Protein AF-A0AAV6CNZ2-F1 (afdb_monomer)

Secondary structure (DSSP, 8-state):
--SS-EEEEEEETTEEEEEEEEEES-EEETTEEE-SEEEEE-----SS-S----HHHHTTEEEEEETTTTEEEEEE-

Nearest PDB structures (foldseek):
  1hvc-assembly1_A  TM=8.427E-01  e=1.650E+00  Human immunodeficiency virus 1
  4rvi-assembly2_D  TM=8.297E-01  e=1.227E+00  Human immunodeficiency virus 1
  2mip-assembly2_C  TM=7.069E-01  e=9.124E-01  Human immunodeficiency virus 2
  1b5f-assembly1_B  TM=4.342E-01  e=2.959E-01  Cynara cardunculus
  4qj7-assembly1_A  TM=7.487E-01  e=1.466E+00  HIV-1 M:B_ARV2/SF2

Foldseek 3Di:
DPPPKDWDWDADPVGIDIWIWDFDAWDDDPNDIDDDDTDTDDDDPPVDDPDDDDCSRQVQFDWDDDVVVRDIDTHGD

Solvent-accessible surface area (backbone atoms only — not comparable to full-atom values): 5155 Å² total; per-residue (Å²): 131,88,83,74,55,45,79,50,72,47,80,58,98,90,48,74,46,74,28,39,33,33,80,35,71,62,52,74,57,92,92,45,77,48,63,74,46,76,45,74,48,59,94,69,93,55,92,81,64,100,74,82,88,51,63,91,63,50,70,61,33,49,77,44,78,42,78,87,81,72,44,74,49,77,39,83,109

Radius of gyration: 14.47 Å; Cα contacts (8 Å, |Δi|>4): 95; chains: 1; bounding box: 32×21×41 Å

pLDDT: mean 85.18, std 9.92, range [52.91, 95.75]

Sequence (77 aa):
GVRDSLRGSVKGATGTANVLFVPVQSIEVGTARSGPLRVAAHDIEFGTGDGLLGRDFLDQFTVNIDSTAGVVTLSPR

Structure (mmCIF, N/CA/C/O backbone):
data_AF-A0AAV6CNZ2-F1
#
_entry.id   AF-A0AAV6CNZ2-F1
#
loop_
_atom_site.group_PDB
_atom_site.id
_atom_site.type_symbol
_atom_site.label_atom_id
_atom_site.label_alt_id
_atom_site.label_comp_id
_atom_site.label_asym_id
_atom_site.label_entity_id
_atom_site.label_seq_id
_atom_site.pdbx_PDB_ins_code
_atom_site.Cartn_x
_atom_site.Cartn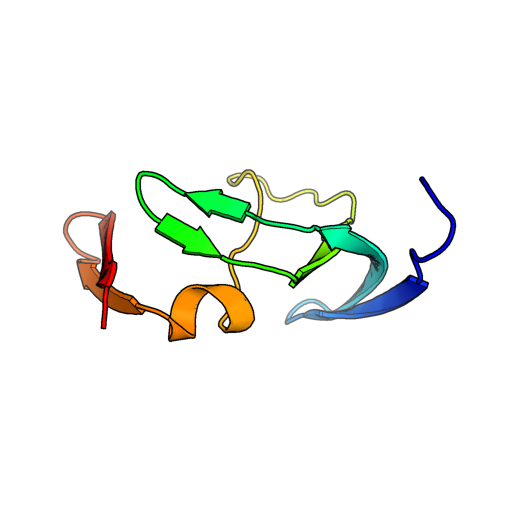_y
_atom_site.Cartn_z
_atom_site.occupancy
_atom_site.B_iso_or_equiv
_atom_site.auth_seq_id
_atom_site.auth_comp_id
_atom_site.auth_asym_id
_atom_site.auth_atom_id
_atom_site.pdbx_PDB_model_num
ATOM 1 N N . GLY A 1 1 ? -9.364 1.455 -22.002 1.00 53.75 1 GLY A N 1
ATOM 2 C CA . GLY A 1 1 ? -8.222 0.630 -21.563 1.00 53.75 1 GLY A CA 1
ATOM 3 C C . GLY A 1 1 ? -6.951 1.128 -22.225 1.00 53.75 1 GLY A C 1
ATOM 4 O O . GLY A 1 1 ? -7.030 1.547 -23.371 1.00 53.75 1 GLY A O 1
ATOM 5 N N . VAL A 1 2 ? -5.825 1.152 -21.500 1.00 52.91 2 VAL A N 1
ATOM 6 C CA . VAL A 1 2 ? -4.460 1.518 -21.973 1.00 52.91 2 VAL A CA 1
ATOM 7 C C . VAL A 1 2 ? -4.255 2.976 -22.445 1.00 52.91 2 VAL A C 1
ATOM 9 O O . VAL A 1 2 ? -3.184 3.329 -22.914 1.00 52.91 2 VAL A O 1
ATOM 12 N N . ARG A 1 3 ? -5.234 3.880 -22.310 1.00 54.94 3 ARG A N 1
ATOM 13 C CA . ARG A 1 3 ? -5.078 5.277 -22.782 1.00 54.94 3 ARG A CA 1
ATOM 14 C C . ARG A 1 3 ? -4.497 6.257 -21.761 1.00 54.94 3 ARG A C 1
ATOM 16 O O . ARG A 1 3 ? -4.214 7.383 -22.137 1.00 54.94 3 ARG A O 1
ATOM 23 N N . ASP A 1 4 ? -4.300 5.825 -20.517 1.00 69.25 4 ASP A N 1
ATOM 24 C CA . ASP A 1 4 ? -3.945 6.728 -19.410 1.00 69.25 4 ASP A CA 1
ATOM 25 C C . ASP A 1 4 ? -2.872 6.145 -18.469 1.00 69.25 4 ASP A C 1
ATOM 27 O O . ASP A 1 4 ? -2.636 6.633 -17.365 1.00 69.25 4 ASP A O 1
ATOM 31 N N . SER A 1 5 ? -2.232 5.050 -18.891 1.00 77.12 5 SER A N 1
ATOM 32 C CA . SER A 1 5 ? -1.130 4.433 -18.157 1.00 77.12 5 SER A CA 1
ATOM 33 C C . SER A 1 5 ? 0.197 5.100 -18.515 1.00 77.12 5 SER A C 1
ATOM 35 O O . SER A 1 5 ? 0.536 5.199 -19.696 1.00 77.12 5 SER A O 1
ATOM 37 N N . LEU A 1 6 ? 0.960 5.516 -17.505 1.00 90.44 6 LEU A N 1
ATOM 38 C CA . LEU A 1 6 ? 2.204 6.268 -17.665 1.00 90.44 6 LEU A CA 1
ATOM 39 C C . LEU A 1 6 ? 3.409 5.391 -17.313 1.00 90.44 6 LEU A C 1
ATOM 41 O O . LEU A 1 6 ? 3.437 4.765 -16.257 1.00 90.44 6 LEU A O 1
ATOM 45 N N . ARG A 1 7 ? 4.434 5.369 -18.169 1.00 92.12 7 ARG A N 1
ATOM 46 C CA . ARG A 1 7 ? 5.729 4.769 -17.815 1.00 92.12 7 ARG A CA 1
ATOM 47 C C . ARG A 1 7 ? 6.494 5.714 -16.894 1.00 92.12 7 ARG A C 1
ATOM 49 O O . ARG A 1 7 ? 6.553 6.910 -17.161 1.00 92.12 7 ARG A O 1
ATOM 56 N N . GLY A 1 8 ? 7.112 5.178 -15.851 1.00 92.06 8 GLY A N 1
ATOM 57 C CA . GLY A 1 8 ? 7.959 5.959 -14.957 1.00 92.06 8 GLY A CA 1
ATOM 58 C C . GLY A 1 8 ? 8.915 5.079 -14.168 1.00 92.06 8 GLY A C 1
ATOM 59 O O . GLY A 1 8 ? 9.127 3.916 -14.512 1.00 92.06 8 GLY A O 1
ATOM 60 N N . SER A 1 9 ? 9.488 5.638 -13.108 1.00 91.62 9 SER A N 1
ATOM 61 C CA . SER A 1 9 ? 10.392 4.917 -12.221 1.00 91.62 9 SER A CA 1
ATOM 62 C C . SER A 1 9 ? 10.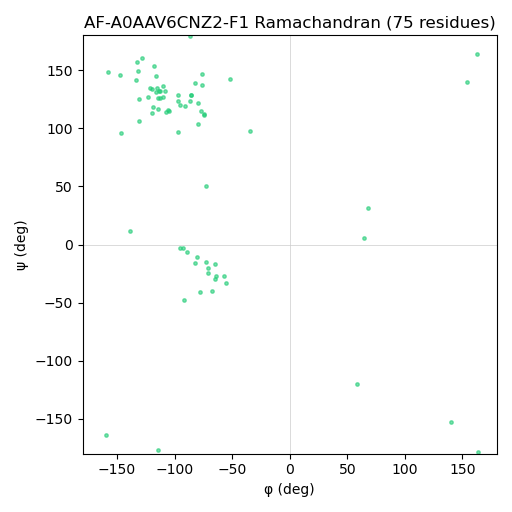029 5.120 -10.753 1.00 91.62 9 SER A C 1
ATOM 64 O O . SER A 1 9 ? 9.494 6.157 -10.360 1.00 91.62 9 SER A O 1
ATOM 66 N N . VAL A 1 10 ? 10.307 4.101 -9.943 1.00 89.31 10 VAL A N 1
ATOM 67 C CA . VAL A 1 10 ? 10.129 4.100 -8.489 1.00 89.31 10 VAL A CA 1
ATOM 68 C C . VAL A 1 10 ? 11.485 3.862 -7.847 1.00 89.31 10 VAL A C 1
ATOM 70 O O . VAL A 1 10 ? 12.222 2.969 -8.259 1.00 89.31 10 VAL A O 1
ATOM 73 N N . LYS A 1 11 ? 11.814 4.660 -6.832 1.00 91.50 11 LYS A N 1
ATOM 74 C CA . LYS A 1 11 ? 13.032 4.506 -6.035 1.00 91.50 11 LYS A CA 1
ATOM 75 C C . LYS A 1 11 ? 12.713 3.733 -4.757 1.00 91.50 11 LYS A C 1
ATOM 77 O O . LYS A 1 11 ? 11.867 4.162 -3.978 1.00 91.50 11 LYS A O 1
ATOM 82 N N . GLY A 1 12 ? 13.412 2.626 -4.544 1.00 87.12 12 GLY A N 1
ATOM 83 C CA . GLY A 1 12 ? 13.385 1.825 -3.325 1.00 87.12 12 GLY A CA 1
ATOM 84 C C . GLY A 1 12 ? 14.732 1.835 -2.601 1.00 87.12 12 GLY A C 1
ATOM 85 O O . GLY A 1 12 ? 15.683 2.501 -3.015 1.00 87.12 12 GLY A O 1
ATOM 86 N N . ALA A 1 13 ? 14.820 1.069 -1.514 1.00 86.75 13 ALA A N 1
ATOM 87 C CA . ALA A 1 13 ? 16.051 0.940 -0.730 1.00 86.75 13 ALA A CA 1
ATOM 88 C C . ALA A 1 13 ? 17.196 0.271 -1.515 1.00 86.75 13 ALA A C 1
ATOM 90 O O . ALA A 1 13 ? 18.362 0.572 -1.282 1.00 86.75 13 ALA A O 1
ATOM 91 N N . THR A 1 14 ? 16.865 -0.611 -2.459 1.00 84.19 14 THR A N 1
ATOM 92 C CA . THR A 1 14 ? 17.824 -1.399 -3.248 1.00 84.19 14 THR A CA 1
ATOM 93 C C . THR A 1 14 ? 18.177 -0.772 -4.598 1.00 84.19 14 THR A C 1
ATOM 95 O O . THR A 1 14 ? 19.012 -1.311 -5.318 1.00 84.19 14 THR A O 1
ATOM 98 N N . GLY A 1 15 ? 17.570 0.363 -4.960 1.00 88.31 15 GLY A N 1
ATOM 99 C CA . GLY A 1 15 ? 17.798 1.017 -6.247 1.00 88.31 15 GLY A CA 1
ATOM 100 C C . GLY A 1 15 ? 16.524 1.591 -6.855 1.00 88.31 15 GLY A C 1
ATOM 101 O O . GLY A 1 15 ? 15.589 1.959 -6.146 1.00 88.31 15 GLY A O 1
ATOM 102 N N . THR A 1 16 ? 16.496 1.684 -8.181 1.00 91.31 16 THR A N 1
ATOM 103 C CA . THR A 1 16 ? 15.378 2.251 -8.941 1.00 91.31 1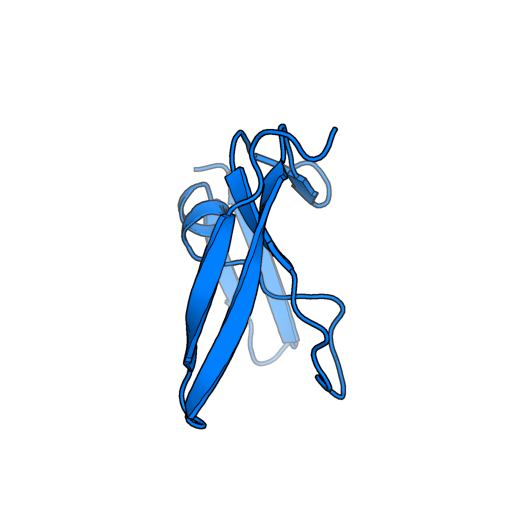6 THR A CA 1
ATOM 104 C C .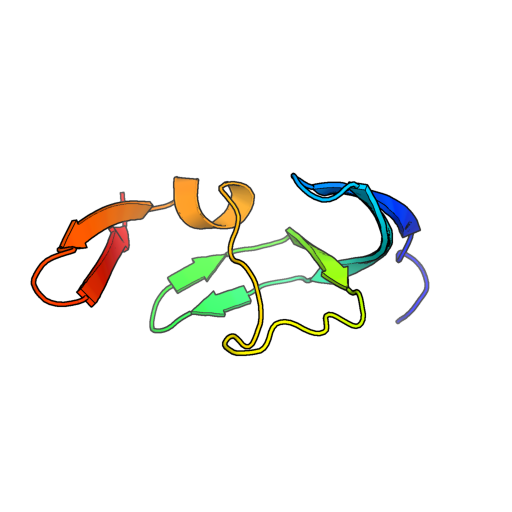 THR A 1 16 ? 14.831 1.205 -9.906 1.00 91.31 16 THR A C 1
ATOM 106 O O . THR A 1 16 ? 15.606 0.560 -10.607 1.00 91.31 16 THR A O 1
ATOM 109 N N . ALA A 1 17 ? 13.507 1.072 -9.976 1.00 87.50 17 ALA A N 1
ATOM 110 C CA . ALA A 1 17 ? 12.808 0.166 -10.883 1.00 87.50 17 ALA A CA 1
ATOM 111 C C . ALA A 1 17 ? 11.941 0.946 -11.878 1.00 87.50 17 ALA A C 1
ATOM 113 O O . ALA A 1 17 ? 11.365 1.978 -11.532 1.00 87.50 17 ALA A O 1
ATOM 114 N N . ASN A 1 18 ? 11.831 0.446 -13.111 1.00 91.31 18 ASN A N 1
ATOM 115 C CA . ASN A 1 18 ? 10.919 0.993 -14.116 1.00 91.31 18 ASN A CA 1
ATOM 116 C C . ASN A 1 18 ? 9.532 0.377 -13.942 1.00 91.31 18 ASN A C 1
ATOM 118 O O . ASN A 1 18 ? 9.400 -0.842 -13.944 1.00 91.31 18 ASN A O 1
ATOM 122 N N . VAL A 1 19 ? 8.495 1.202 -13.856 1.00 92.00 19 VAL A N 1
ATOM 123 C CA . VAL A 1 19 ? 7.126 0.749 -13.586 1.00 92.00 19 VAL A CA 1
ATOM 124 C C . VAL A 1 19 ? 6.145 1.301 -14.616 1.00 92.00 19 VAL A C 1
ATOM 126 O O . VAL A 1 19 ? 6.411 2.303 -15.293 1.00 92.00 19 VAL A O 1
ATOM 129 N N . LEU A 1 20 ? 4.983 0.662 -14.711 1.00 93.50 20 LEU A N 1
ATOM 130 C CA . LEU A 1 20 ? 3.823 1.200 -15.405 1.00 93.50 20 LEU A CA 1
ATOM 131 C C . LEU A 1 20 ? 2.802 1.678 -14.371 1.00 93.50 20 LEU A C 1
ATOM 133 O O . LEU A 1 20 ? 2.237 0.875 -13.639 1.00 93.50 20 LEU A O 1
ATOM 137 N N . PHE A 1 21 ? 2.535 2.978 -14.319 1.00 91.81 21 PHE A N 1
ATOM 138 C CA . PHE A 1 21 ? 1.465 3.527 -13.494 1.00 91.81 21 PHE A CA 1
ATOM 139 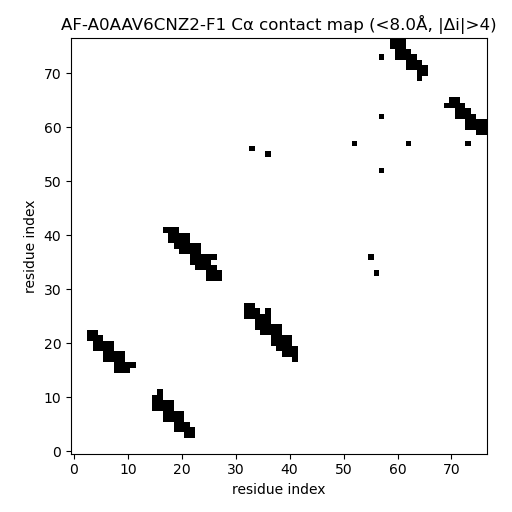C C . PHE A 1 21 ? 0.124 3.335 -14.193 1.00 91.81 21 PHE A C 1
ATOM 141 O O . PHE A 1 21 ? -0.070 3.829 -15.303 1.00 91.81 21 PHE A O 1
ATOM 148 N N . VAL A 1 22 ? -0.805 2.641 -13.542 1.00 92.44 22 VAL A N 1
ATOM 149 C CA . VAL A 1 22 ? -2.099 2.257 -14.109 1.00 92.44 22 VAL A CA 1
ATOM 150 C C . VAL A 1 22 ? -3.258 2.912 -13.354 1.00 92.44 22 VAL A C 1
ATOM 152 O O . VAL A 1 22 ? -3.341 2.817 -12.128 1.00 92.44 22 VAL A O 1
ATOM 155 N N . PRO A 1 23 ? -4.185 3.511 -14.121 1.00 91.44 23 PRO A N 1
ATOM 156 C CA . PRO A 1 23 ? -5.565 3.783 -13.790 1.00 91.44 23 PRO A CA 1
ATOM 157 C C . PRO A 1 23 ? -6.335 2.806 -12.914 1.00 91.44 23 PRO A C 1
ATOM 159 O O . PRO A 1 23 ? -6.862 1.873 -13.518 1.00 91.44 23 PRO A O 1
ATOM 162 N N . VAL A 1 24 ? -6.506 2.973 -11.601 1.00 91.00 24 VAL A N 1
ATOM 163 C CA . VAL A 1 24 ? -7.426 2.099 -10.847 1.00 91.00 24 VAL A CA 1
ATOM 164 C C . VAL A 1 24 ? -8.546 2.918 -10.224 1.00 91.00 24 VAL A C 1
ATOM 166 O O . VAL A 1 24 ? -8.322 3.815 -9.418 1.00 91.00 24 VAL A O 1
ATOM 169 N N . GLN A 1 25 ? -9.781 2.614 -10.627 1.00 90.88 25 GLN A N 1
ATOM 170 C CA . GLN A 1 25 ? -10.965 3.342 -10.163 1.00 90.88 25 GLN A CA 1
ATOM 171 C C . GLN A 1 25 ? -11.230 3.105 -8.682 1.00 90.88 25 GLN A C 1
ATOM 173 O O . GLN A 1 25 ? -11.587 4.036 -7.968 1.00 90.88 25 GLN A O 1
ATOM 178 N N . SER A 1 26 ? -11.040 1.871 -8.221 1.00 90.25 26 SER A N 1
ATOM 179 C CA . SER A 1 26 ? -11.091 1.556 -6.807 1.00 90.25 26 SER A CA 1
ATOM 180 C C . SER A 1 26 ? -10.339 0.267 -6.484 1.00 90.25 26 SER A C 1
ATOM 182 O O . SER A 1 26 ? -10.282 -0.639 -7.314 1.00 90.25 26 SER A O 1
ATOM 184 N N . ILE A 1 27 ? -9.768 0.212 -5.285 1.00 88.31 27 ILE A N 1
ATOM 185 C CA . ILE A 1 27 ? -9.189 -0.962 -4.641 1.00 88.31 27 ILE A CA 1
ATOM 186 C C . ILE A 1 27 ? -10.062 -1.298 -3.433 1.00 88.31 27 ILE A C 1
ATOM 188 O O . ILE A 1 27 ? -10.385 -0.417 -2.631 1.00 88.31 27 ILE A O 1
ATOM 192 N N . GLU A 1 28 ? -10.418 -2.573 -3.308 1.00 88.38 28 GLU A N 1
ATOM 193 C CA . GLU A 1 28 ? -11.207 -3.107 -2.201 1.00 88.38 28 GLU A CA 1
ATOM 194 C C . GLU A 1 28 ? -10.348 -4.085 -1.386 1.00 88.38 28 GLU A C 1
ATOM 196 O O . GLU A 1 28 ? -9.752 -5.005 -1.944 1.00 88.38 28 GLU A O 1
ATOM 201 N N . VAL A 1 29 ? -10.248 -3.862 -0.072 1.00 83.00 29 VAL A N 1
ATOM 202 C CA . VAL A 1 29 ? -9.469 -4.690 0.866 1.00 83.00 29 VAL A CA 1
ATOM 203 C C . VAL A 1 29 ? -10.354 -5.024 2.061 1.00 83.00 29 VAL A C 1
ATOM 205 O O . VAL A 1 29 ? -10.641 -4.169 2.897 1.00 83.00 29 VAL A O 1
ATOM 208 N N . GLY A 1 30 ? -10.828 -6.266 2.146 1.00 82.00 30 GLY A N 1
ATOM 209 C CA . GLY A 1 30 ? -11.861 -6.621 3.122 1.00 82.00 30 GLY A CA 1
ATOM 210 C C . GLY A 1 30 ? -13.119 -5.772 2.904 1.00 82.00 30 GLY A C 1
ATOM 211 O O . GLY A 1 30 ? -13.706 -5.808 1.829 1.00 82.00 30 GLY A O 1
ATOM 212 N N . THR A 1 31 ? -13.522 -4.990 3.908 1.00 81.06 31 THR A N 1
ATOM 213 C CA . THR A 1 31 ? -14.660 -4.054 3.812 1.00 81.06 31 THR A CA 1
ATOM 214 C C . THR A 1 31 ? -14.256 -2.633 3.403 1.00 81.06 31 THR A C 1
ATOM 216 O O . THR A 1 31 ? -15.117 -1.764 3.278 1.00 81.06 31 THR A O 1
ATOM 219 N N . ALA A 1 32 ? -12.958 -2.364 3.240 1.00 82.81 32 ALA A N 1
ATOM 220 C CA . ALA A 1 32 ? -12.446 -1.062 2.839 1.00 82.81 32 ALA A CA 1
ATOM 221 C C . ALA A 1 32 ? -12.515 -0.882 1.324 1.00 82.81 32 ALA A C 1
ATOM 223 O O . ALA A 1 32 ? -12.151 -1.786 0.577 1.00 82.81 32 ALA A O 1
ATOM 224 N N . ARG A 1 33 ? -12.901 0.317 0.879 1.00 87.38 33 ARG A N 1
ATOM 225 C CA . ARG A 1 33 ? -12.917 0.716 -0.529 1.00 87.38 33 ARG A CA 1
ATOM 226 C C . ARG A 1 33 ? -12.235 2.067 -0.697 1.00 87.38 33 ARG A C 1
ATOM 228 O O . ARG A 1 33 ? -12.634 3.035 -0.058 1.00 87.38 33 ARG A O 1
ATOM 235 N N . SER A 1 34 ? -11.241 2.133 -1.574 1.00 85.00 34 SER A N 1
ATOM 236 C CA . SER A 1 34 ? -10.423 3.327 -1.806 1.00 85.00 34 SER A CA 1
ATOM 237 C C . SER A 1 34 ? -10.272 3.605 -3.292 1.00 85.00 34 SER A C 1
ATOM 239 O O . SER A 1 34 ? -10.154 2.664 -4.069 1.00 85.00 34 SER A O 1
ATOM 241 N N . GLY A 1 35 ? -10.298 4.864 -3.720 1.00 86.06 35 GLY A N 1
ATOM 242 C CA . GLY A 1 35 ? -10.183 5.224 -5.133 1.00 86.0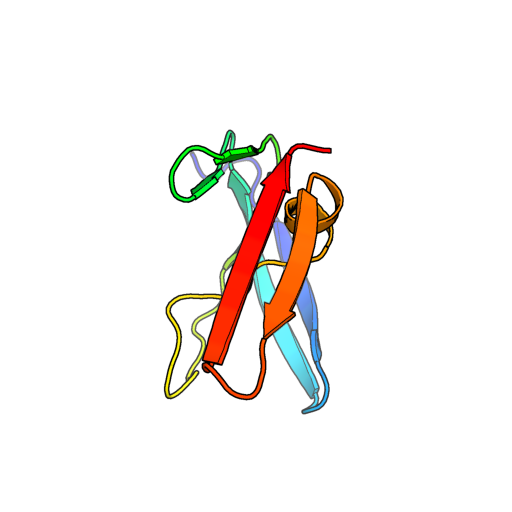6 35 GLY A CA 1
ATOM 243 C C . GLY A 1 35 ? -10.646 6.649 -5.437 1.00 86.06 35 GLY A C 1
ATOM 244 O O . GLY A 1 35 ? -11.360 7.236 -4.622 1.00 86.06 35 GLY A O 1
ATOM 245 N N . PRO A 1 36 ? -10.284 7.204 -6.607 1.00 90.00 36 PRO A N 1
ATOM 246 C CA . PRO A 1 36 ? -9.393 6.640 -7.630 1.00 90.00 36 PRO A CA 1
ATOM 247 C C . PRO A 1 36 ? -7.901 6.716 -7.247 1.00 90.00 36 PRO A C 1
ATOM 249 O O . PRO A 1 36 ? -7.465 7.669 -6.607 1.00 90.00 36 PRO A O 1
ATOM 252 N N . LEU A 1 37 ? -7.109 5.721 -7.665 1.00 88.94 37 LEU A N 1
ATOM 253 C CA . LEU A 1 37 ? -5.680 5.576 -7.347 1.00 88.94 37 LEU A CA 1
ATOM 254 C C . LEU A 1 37 ? -4.847 5.266 -8.603 1.00 88.94 37 LEU A C 1
ATOM 256 O O . LEU A 1 37 ? -5.348 4.731 -9.596 1.00 88.94 37 LEU A O 1
ATOM 260 N N . ARG A 1 38 ? -3.546 5.578 -8.556 1.00 89.44 38 ARG A N 1
ATOM 261 C CA . ARG A 1 38 ? -2.566 5.133 -9.561 1.00 89.44 38 ARG A CA 1
ATOM 262 C C . ARG A 1 38 ? -1.709 4.025 -8.973 1.00 89.44 38 ARG A C 1
ATOM 264 O O . ARG A 1 38 ? -0.933 4.273 -8.060 1.00 89.44 38 ARG A O 1
ATOM 271 N N . VAL A 1 39 ? -1.803 2.831 -9.545 1.00 91.50 39 VAL A N 1
ATOM 272 C CA . VAL A 1 39 ? -1.042 1.664 -9.085 1.00 91.50 39 VAL A CA 1
ATOM 273 C C . VAL A 1 39 ? 0.213 1.498 -9.933 1.00 91.50 39 VAL A C 1
ATOM 275 O O . VAL A 1 39 ? 0.131 1.490 -11.160 1.00 91.50 39 VAL A O 1
ATOM 278 N N . ALA A 1 40 ? 1.374 1.372 -9.292 1.00 91.06 40 ALA A N 1
ATOM 279 C CA . ALA A 1 40 ? 2.623 1.035 -9.967 1.00 91.06 40 ALA A CA 1
ATOM 280 C C . ALA A 1 40 ? 2.678 -0.478 -10.229 1.00 91.06 40 ALA A C 1
ATOM 282 O O . ALA A 1 40 ? 2.932 -1.260 -9.318 1.00 91.06 40 ALA A O 1
ATOM 283 N N . ALA A 1 41 ? 2.443 -0.886 -11.473 1.00 89.19 41 ALA A N 1
ATOM 284 C CA . ALA A 1 41 ? 2.611 -2.262 -11.912 1.00 89.19 41 ALA A CA 1
ATOM 285 C C . ALA A 1 41 ? 4.067 -2.501 -12.332 1.00 89.19 41 ALA A C 1
ATOM 287 O O . ALA A 1 41 ? 4.607 -1.812 -13.207 1.00 89.19 41 ALA A O 1
ATOM 288 N N . HIS A 1 42 ? 4.698 -3.482 -11.705 1.00 83.62 42 HIS A N 1
ATOM 289 C CA . HIS A 1 42 ? 6.036 -3.960 -12.017 1.00 83.62 42 HIS A CA 1
ATOM 290 C C . HIS A 1 42 ? 6.082 -5.451 -11.720 1.00 83.62 42 HIS A C 1
ATOM 292 O O . HIS A 1 42 ? 5.408 -5.893 -10.792 1.00 83.62 42 HIS A O 1
ATOM 298 N N . ASP A 1 43 ? 6.850 -6.204 -12.502 1.00 76.56 43 ASP A N 1
ATOM 299 C CA . ASP A 1 43 ? 7.131 -7.591 -12.155 1.00 76.56 43 ASP A CA 1
ATOM 300 C C . ASP A 1 43 ? 8.130 -7.580 -11.002 1.00 76.56 43 ASP A C 1
ATOM 302 O O . ASP A 1 43 ? 9.245 -7.074 -11.128 1.00 76.56 43 ASP A O 1
ATOM 306 N N . ILE A 1 44 ? 7.667 -8.012 -9.841 1.00 67.44 44 ILE A N 1
ATOM 307 C CA . ILE A 1 44 ? 8.407 -7.936 -8.595 1.00 67.44 44 ILE A CA 1
ATOM 308 C C . ILE A 1 44 ? 8.709 -9.357 -8.152 1.00 67.44 44 ILE A C 1
ATOM 310 O O . ILE A 1 44 ? 7.805 -10.100 -7.785 1.00 67.44 44 ILE A O 1
ATOM 314 N N . GLU A 1 45 ? 9.994 -9.702 -8.092 1.00 67.62 45 GLU A N 1
ATOM 315 C CA . GLU A 1 45 ? 10.479 -10.902 -7.403 1.00 67.62 45 GLU A CA 1
ATOM 316 C C . GLU A 1 45 ? 10.394 -10.711 -5.871 1.00 67.62 45 GLU A C 1
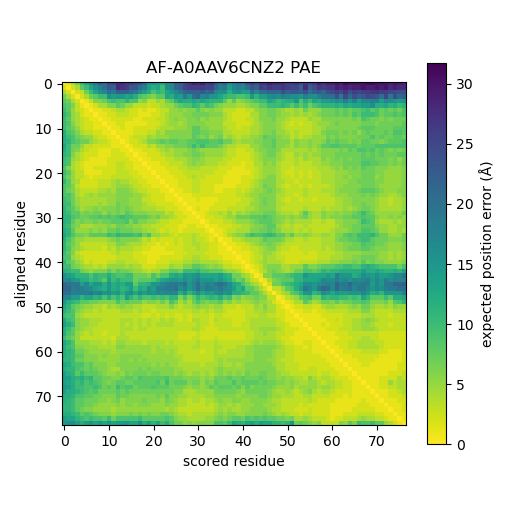ATOM 318 O O . GLU A 1 45 ? 11.368 -10.884 -5.137 1.00 67.62 45 GLU A O 1
ATOM 323 N N . PHE A 1 46 ? 9.238 -10.291 -5.348 1.00 62.7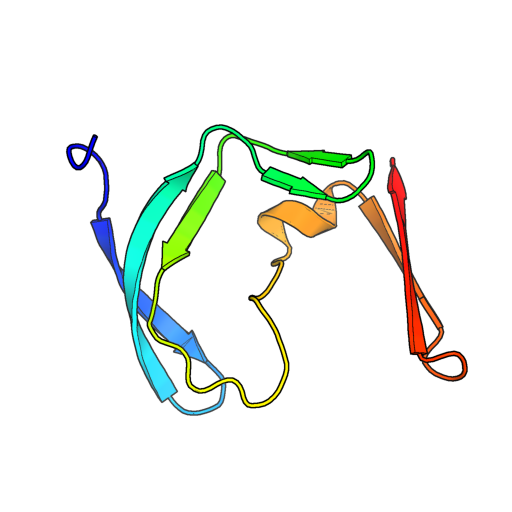5 46 PHE A N 1
ATOM 324 C CA . PHE A 1 46 ? 8.998 -10.340 -3.910 1.00 62.75 46 PHE A CA 1
ATOM 325 C C . PHE A 1 46 ? 8.738 -11.798 -3.539 1.00 62.75 46 PHE A C 1
ATOM 327 O O . PHE A 1 46 ? 7.719 -12.370 -3.906 1.00 62.75 46 PHE A O 1
ATOM 334 N N . GLY A 1 47 ? 9.666 -12.410 -2.800 1.00 63.19 47 GLY A N 1
ATOM 335 C CA . GLY A 1 47 ? 9.546 -13.815 -2.396 1.00 63.19 47 GLY A CA 1
ATOM 336 C C . GLY A 1 47 ? 8.267 -14.139 -1.607 1.00 63.19 47 GLY A C 1
ATOM 337 O O . GLY A 1 47 ? 7.795 -15.269 -1.664 1.00 63.19 47 GLY A O 1
ATOM 338 N N . THR A 1 48 ? 7.687 -13.162 -0.897 1.00 62.25 48 THR A N 1
ATOM 339 C CA . THR A 1 48 ? 6.453 -13.320 -0.107 1.00 62.25 48 THR A CA 1
ATOM 340 C C . THR A 1 48 ? 5.623 -12.031 -0.118 1.00 62.25 48 THR A C 1
ATOM 342 O O . THR A 1 48 ? 5.880 -11.125 0.677 1.00 62.25 48 THR A O 1
ATOM 345 N N . GLY A 1 49 ? 4.633 -11.938 -1.008 1.00 67.88 49 GLY A N 1
ATOM 346 C CA . GLY A 1 49 ? 3.613 -10.883 -1.000 1.00 67.88 49 GLY A CA 1
ATOM 347 C C . GLY A 1 49 ? 3.015 -10.608 -2.382 1.00 67.88 49 GLY A C 1
ATOM 348 O O . GLY A 1 49 ? 3.742 -10.556 -3.366 1.00 67.88 49 GLY A O 1
ATOM 349 N N . ASP A 1 50 ? 1.700 -10.383 -2.441 1.00 78.88 50 ASP A N 1
ATOM 350 C CA . ASP A 1 50 ? 0.975 -10.107 -3.697 1.00 78.88 50 ASP A CA 1
ATOM 351 C C . 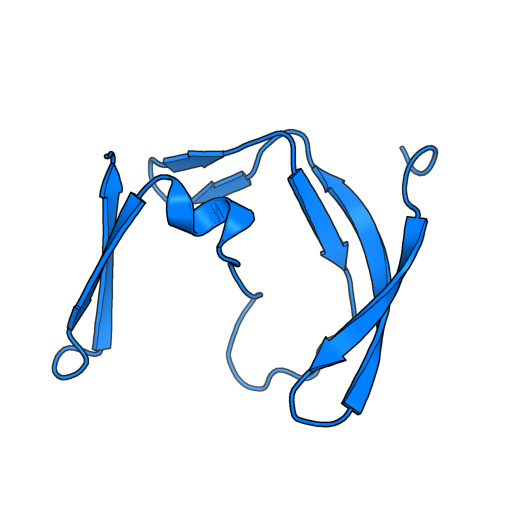ASP A 1 50 ? 1.106 -8.645 -4.168 1.00 78.88 50 ASP A C 1
ATOM 353 O O . ASP A 1 50 ? 0.701 -8.285 -5.274 1.00 78.88 50 ASP A O 1
ATOM 357 N N . GLY A 1 51 ? 1.649 -7.771 -3.319 1.00 84.31 51 GLY A N 1
ATOM 358 C CA . GLY A 1 51 ? 1.802 -6.348 -3.593 1.00 84.31 51 GLY A CA 1
ATOM 359 C C . GLY A 1 51 ? 2.072 -5.534 -2.332 1.00 84.31 51 GLY A C 1
ATOM 360 O O . GLY A 1 51 ? 2.177 -6.069 -1.229 1.00 84.31 51 GLY A O 1
ATOM 361 N N . LEU A 1 52 ? 2.184 -4.216 -2.501 1.00 88.44 52 LEU A N 1
ATOM 362 C CA . LEU A 1 52 ? 2.439 -3.266 -1.418 1.00 88.44 52 LEU A CA 1
ATOM 363 C C . LEU A 1 52 ? 1.330 -2.215 -1.373 1.00 88.44 52 LEU A C 1
ATOM 365 O O . LEU A 1 52 ? 1.065 -1.549 -2.374 1.00 88.44 52 LEU A O 1
ATOM 369 N N . LEU A 1 53 ? 0.718 -2.035 -0.201 1.00 88.81 53 LEU A N 1
ATOM 370 C CA . LEU A 1 53 ? -0.188 -0.919 0.064 1.00 88.81 53 LEU A CA 1
ATOM 371 C C . LEU A 1 53 ? 0.609 0.248 0.647 1.00 88.81 53 LEU A C 1
ATOM 373 O O . LEU A 1 53 ? 1.246 0.125 1.694 1.00 88.81 53 LEU A O 1
ATOM 377 N N . GLY A 1 54 ? 0.592 1.374 -0.062 1.00 89.25 54 GLY A N 1
ATOM 378 C CA . GLY A 1 54 ? 1.238 2.608 0.357 1.00 89.25 54 GLY A CA 1
ATOM 379 C C . GLY A 1 54 ? 0.351 3.463 1.260 1.00 89.25 54 GLY A C 1
ATOM 380 O O . GLY A 1 54 ? -0.798 3.141 1.560 1.00 89.25 54 GLY A O 1
ATOM 381 N N . ARG A 1 55 ? 0.895 4.606 1.683 1.00 89.19 55 ARG A N 1
ATOM 382 C CA . ARG A 1 55 ? 0.171 5.605 2.491 1.00 89.19 55 ARG A CA 1
ATOM 383 C C . ARG A 1 55 ? -1.007 6.244 1.759 1.00 89.19 55 ARG A C 1
ATOM 385 O O . ARG A 1 55 ? -1.979 6.620 2.391 1.00 89.19 55 ARG A O 1
ATOM 392 N N . ASP A 1 56 ? -0.955 6.296 0.434 1.00 86.94 56 ASP A N 1
ATOM 393 C CA . ASP A 1 56 ? -2.071 6.731 -0.410 1.00 86.94 56 ASP A CA 1
ATOM 394 C C . ASP A 1 56 ? -3.363 5.936 -0.158 1.00 86.94 56 ASP A C 1
ATOM 396 O O . ASP A 1 56 ? -4.455 6.498 -0.217 1.00 86.94 56 ASP A O 1
ATOM 400 N N . PHE A 1 57 ? -3.234 4.653 0.185 1.00 88.25 57 PHE A N 1
ATOM 401 C CA . PHE A 1 57 ? -4.333 3.831 0.679 1.00 88.25 57 PHE A CA 1
ATOM 402 C C . PHE A 1 57 ? -4.438 3.863 2.214 1.00 88.25 57 PHE A C 1
ATOM 404 O O . PHE A 1 57 ? -5.522 4.051 2.762 1.00 88.25 57 PHE A O 1
ATOM 411 N N . LEU A 1 58 ? -3.320 3.678 2.926 1.00 90.94 58 LEU A N 1
ATOM 412 C CA . LEU A 1 58 ? -3.320 3.458 4.378 1.00 90.94 58 LEU A CA 1
ATOM 413 C C . LEU A 1 58 ? -3.692 4.696 5.210 1.00 90.94 58 LEU A C 1
ATOM 415 O O . LEU A 1 58 ? -4.206 4.534 6.314 1.00 90.94 58 LEU A O 1
ATOM 419 N N . ASP A 1 59 ? -3.502 5.918 4.701 1.00 89.81 59 ASP A N 1
ATOM 420 C CA . ASP A 1 59 ? -3.798 7.161 5.438 1.00 89.81 59 ASP A CA 1
ATOM 421 C C . ASP A 1 59 ? -5.300 7.334 5.744 1.00 89.81 59 ASP A C 1
ATOM 423 O O . ASP A 1 59 ? -5.690 8.097 6.636 1.00 89.81 59 ASP A O 1
ATOM 427 N N . GLN A 1 60 ? -6.151 6.578 5.052 1.00 86.31 60 GLN A N 1
ATOM 428 C CA . GLN A 1 60 ? -7.600 6.519 5.254 1.00 86.31 60 GLN A CA 1
ATOM 429 C C . GLN A 1 60 ? -7.992 5.778 6.540 1.00 86.31 60 GLN A C 1
ATOM 431 O O . GLN A 1 60 ? -9.127 5.895 7.003 1.00 86.31 60 GLN A O 1
ATOM 436 N N . PHE A 1 61 ? -7.053 5.033 7.123 1.00 88.62 61 PHE A N 1
ATOM 437 C CA . PHE A 1 61 ? -7.279 4.172 8.270 1.00 88.62 61 PHE A CA 1
ATOM 438 C C . PHE A 1 61 ? -6.449 4.623 9.469 1.00 88.62 61 PHE A C 1
ATOM 440 O O . PHE A 1 61 ? -5.363 5.199 9.356 1.00 88.62 61 PHE A O 1
ATOM 447 N N . THR A 1 62 ? -6.949 4.299 10.653 1.00 90.81 62 THR A N 1
ATOM 448 C CA . THR A 1 62 ? -6.091 4.102 11.815 1.00 90.81 62 THR A CA 1
ATOM 449 C C . THR A 1 62 ? -5.436 2.735 11.666 1.00 90.81 62 THR A C 1
ATOM 451 O O . THR A 1 62 ? -6.123 1.712 11.660 1.00 90.81 62 THR A O 1
ATOM 454 N N . VAL A 1 63 ? -4.112 2.725 11.514 1.00 90.75 63 VAL A N 1
ATOM 455 C CA . VAL A 1 63 ? -3.316 1.504 11.352 1.00 90.75 63 VAL A CA 1
ATOM 456 C C . VAL A 1 63 ? -2.763 1.087 12.709 1.00 90.75 63 VAL A C 1
ATOM 458 O O . VAL A 1 63 ? -2.005 1.839 13.320 1.00 90.75 63 VAL A O 1
ATOM 461 N N . ASN A 1 64 ? -3.119 -0.111 13.167 1.00 92.38 64 ASN A N 1
ATOM 462 C CA . ASN A 1 64 ? -2.547 -0.721 14.362 1.00 92.38 64 ASN A CA 1
ATOM 463 C C . ASN A 1 64 ? -1.729 -1.957 13.979 1.00 92.38 64 ASN A C 1
ATOM 465 O O . ASN A 1 64 ? -2.207 -2.802 13.223 1.00 92.38 64 ASN A O 1
ATOM 469 N N . ILE A 1 65 ? -0.510 -2.062 14.506 1.00 93.50 65 ILE A N 1
ATOM 470 C CA . ILE A 1 65 ? 0.414 -3.159 14.205 1.00 93.50 65 ILE A CA 1
ATOM 471 C C . ILE A 1 65 ? 0.728 -3.887 15.508 1.00 93.50 65 ILE A C 1
ATOM 473 O O . ILE A 1 65 ? 1.397 -3.336 16.381 1.00 93.50 65 ILE A O 1
ATOM 477 N N . ASP A 1 66 ? 0.273 -5.132 15.615 1.00 95.31 66 ASP A N 1
ATOM 478 C CA . ASP A 1 66 ? 0.720 -6.069 16.640 1.00 95.31 66 ASP A CA 1
ATOM 479 C C . ASP A 1 66 ? 1.806 -6.965 16.038 1.00 95.31 66 ASP A C 1
ATOM 481 O O . ASP A 1 66 ? 1.532 -7.956 15.356 1.00 95.31 66 ASP A O 1
ATOM 485 N N . SER A 1 67 ? 3.065 -6.600 16.276 1.00 93.31 67 SER A N 1
ATOM 486 C CA . SER A 1 67 ? 4.219 -7.352 15.777 1.00 93.31 67 SER A CA 1
ATOM 487 C C . SER A 1 67 ? 4.417 -8.695 16.479 1.00 93.31 67 SER A C 1
ATOM 489 O O . SER A 1 67 ? 5.072 -9.569 15.918 1.00 93.31 67 SER A O 1
ATOM 491 N N . THR A 1 68 ? 3.854 -8.877 17.677 1.00 95.75 68 THR A N 1
ATOM 492 C CA . THR A 1 68 ? 3.967 -10.132 18.432 1.00 95.75 68 THR A CA 1
ATOM 493 C C . THR A 1 68 ? 3.005 -11.171 17.868 1.00 95.75 68 THR A C 1
ATOM 495 O O . THR A 1 68 ? 3.376 -12.331 17.707 1.00 95.75 68 THR A O 1
ATOM 498 N N . ALA A 1 69 ? 1.789 -10.747 17.519 1.00 94.75 69 ALA A N 1
ATOM 499 C CA . ALA A 1 69 ? 0.801 -11.590 16.851 1.00 94.75 69 ALA A CA 1
ATOM 500 C C . ALA A 1 69 ? 1.016 -11.689 15.329 1.00 94.75 69 ALA A C 1
ATOM 502 O O . ALA A 1 69 ? 0.432 -12.560 14.687 1.00 94.75 69 ALA A O 1
ATOM 503 N N . GLY A 1 70 ? 1.822 -10.797 14.742 1.00 91.81 70 GLY A N 1
ATOM 504 C CA . GLY A 1 70 ? 1.977 -10.691 13.290 1.00 91.81 70 GLY A CA 1
ATOM 505 C C . GLY A 1 70 ? 0.710 -10.177 12.600 1.00 91.81 70 GLY A C 1
ATOM 506 O O . GLY A 1 70 ? 0.418 -10.572 11.474 1.00 91.81 70 GLY A O 1
ATOM 507 N N . VAL A 1 71 ? -0.063 -9.324 13.281 1.00 91.50 71 VAL A N 1
ATOM 508 C CA . VAL A 1 71 ? -1.371 -8.844 12.821 1.00 91.50 71 VAL A CA 1
ATOM 509 C C . VAL A 1 71 ? -1.331 -7.341 12.575 1.00 91.50 71 VAL A C 1
ATOM 511 O O . VAL A 1 71 ? -0.852 -6.563 13.400 1.00 91.50 71 VAL A O 1
ATOM 514 N N . VAL A 1 72 ? -1.893 -6.928 11.440 1.00 89.44 72 VAL A N 1
ATOM 515 C CA . VAL A 1 72 ? -2.169 -5.523 11.128 1.00 89.44 72 VAL A CA 1
ATOM 516 C C . VAL A 1 72 ? -3.679 -5.323 11.079 1.00 89.44 72 VAL A C 1
ATOM 518 O O . VAL A 1 72 ? -4.373 -6.009 10.329 1.00 89.44 72 VAL A O 1
ATOM 521 N N . THR A 1 73 ? -4.179 -4.361 11.851 1.00 90.44 73 THR A N 1
ATOM 522 C CA . THR A 1 73 ? -5.593 -3.973 11.870 1.00 90.44 73 THR A CA 1
ATOM 523 C C . THR A 1 73 ? -5.755 -2.593 11.248 1.00 90.44 73 THR A C 1
ATOM 525 O O . THR A 1 73 ? -5.103 -1.634 11.668 1.00 90.44 73 THR A O 1
ATOM 528 N N . LEU A 1 74 ? -6.648 -2.494 10.263 1.00 89.12 74 LEU A N 1
ATOM 529 C CA . LEU A 1 74 ? -7.044 -1.243 9.622 1.00 89.12 74 LEU A CA 1
ATOM 530 C C . LEU A 1 74 ? -8.460 -0.884 10.075 1.00 89.12 74 LEU A C 1
ATOM 532 O O . LEU A 1 74 ? -9.411 -1.593 9.749 1.00 89.12 74 LEU A O 1
ATOM 536 N N . SER A 1 75 ? -8.600 0.216 10.809 1.00 87.81 75 SER A N 1
ATOM 537 C CA . SER A 1 75 ? -9.904 0.731 11.242 1.00 87.81 75 SER A CA 1
ATOM 538 C C . SER A 1 75 ? -10.221 2.029 10.506 1.00 87.81 75 SER A C 1
ATOM 540 O O . SER A 1 75 ? -9.321 2.865 10.393 1.00 87.81 75 SER A O 1
ATOM 542 N N . PRO A 1 76 ? -11.455 2.244 10.012 1.00 84.12 76 PRO A N 1
ATOM 543 C CA . PRO A 1 76 ? -11.853 3.535 9.456 1.00 84.12 76 PRO A CA 1
ATOM 544 C C . PRO A 1 76 ? -11.550 4.670 10.438 1.00 84.12 76 PRO A C 1
ATOM 546 O O . PRO A 1 76 ? -11.662 4.481 11.653 1.00 84.12 76 PRO A O 1
ATOM 549 N N . ARG A 1 77 ? -11.125 5.817 9.910 1.00 78.06 77 ARG A N 1
ATOM 550 C CA . ARG A 1 77 ? -10.928 7.028 10.709 1.00 78.06 77 ARG A CA 1
ATOM 551 C C . ARG A 1 77 ? -12.254 7.724 11.007 1.00 78.06 77 ARG A C 1
ATOM 553 O O . ARG A 1 77 ? -13.154 7.664 10.141 1.00 78.06 77 ARG A O 1
#

Mean predicted aligned error: 6.1 Å